Protein AF-A0A9J5ZDR5-F1 (afdb_monome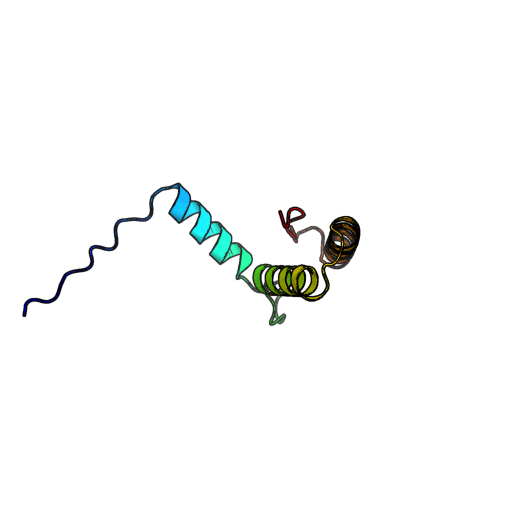r_lite)

Radius of gyration: 17.21 Å; chains: 1; bounding box: 38×56×28 Å

Organism: Solanum commersonii (NCBI:txid4109)

Sequence (80 aa):
MEPEQYFDEVPNEKARCFYDQLEESSCPLCEGNPHSTLSVAVRLMNIKSNWNVPNAAMDSMANLLGELVNPEFNISKNFY

Secondary structure (DSSP, 8-state):
--------PPPPHHHHHHHHHHHHHHSBSSTT-S-BHHHHHHHHHHHHHHHT--HHHHHHHHHHHHHHS-TT----S---

Foldseek 3Di:
DDDPPPPPDDDDPVRVVVVVVVVQQQDALDVPHPDGLVNVLVVLVCVCVVVVDDPVVSLVVQVVVCVVRPVVDDNPSDND

Structure (mmCIF, N/CA/C/O backbone):
data_AF-A0A9J5ZDR5-F1
#
_entry.id   AF-A0A9J5ZDR5-F1
#
loop_
_atom_site.group_PDB
_atom_site.id
_atom_site.type_symbol
_atom_site.label_atom_id
_atom_site.label_alt_id
_atom_site.label_comp_id
_atom_site.label_asym_id
_atom_site.label_entity_id
_atom_site.label_seq_id
_atom_site.pdbx_PDB_ins_code
_atom_site.Cartn_x
_atom_site.Cartn_y
_atom_site.Cartn_z
_atom_site.occupancy
_atom_site.B_iso_or_equiv
_atom_site.auth_seq_id
_atom_site.auth_comp_id
_atom_site.auth_asym_id
_atom_site.auth_atom_id
_atom_site.pdbx_PDB_model_num
ATOM 1 N N . MET A 1 1 ? -18.323 44.944 -0.233 1.00 47.66 1 MET A N 1
ATOM 2 C CA . MET A 1 1 ? -17.621 43.709 -0.627 1.00 47.66 1 MET A CA 1
ATOM 3 C C . MET A 1 1 ? -18.550 42.594 -0.205 1.00 47.66 1 MET A C 1
ATOM 5 O O . MET A 1 1 ? -18.664 42.353 0.987 1.00 47.66 1 MET A O 1
ATOM 9 N N . GLU A 1 2 ? -19.341 42.083 -1.146 1.00 46.38 2 GLU A N 1
ATOM 10 C CA . GLU A 1 2 ? -20.271 40.978 -0.883 1.00 46.38 2 GLU A CA 1
ATOM 11 C C . GLU A 1 2 ? -19.463 39.680 -0.725 1.00 46.38 2 GLU A C 1
ATOM 13 O O . GLU A 1 2 ? -18.465 39.522 -1.434 1.00 46.38 2 GLU A O 1
ATOM 18 N N . PRO A 1 3 ? -19.828 38.776 0.198 1.00 51.44 3 PRO A N 1
ATOM 19 C CA . PRO A 1 3 ? -19.140 37.502 0.344 1.00 51.44 3 PRO A CA 1
ATOM 20 C C . PRO A 1 3 ? -19.455 36.620 -0.869 1.00 51.44 3 PRO A C 1
ATOM 22 O O . PRO A 1 3 ? -20.618 36.331 -1.148 1.00 51.44 3 PRO A O 1
ATOM 25 N N . GLU A 1 4 ? -18.422 36.191 -1.593 1.00 55.72 4 GLU A N 1
ATOM 26 C CA . GLU A 1 4 ? -18.561 35.170 -2.630 1.00 55.72 4 GLU A CA 1
ATOM 27 C C . GLU A 1 4 ? -19.083 33.885 -1.975 1.00 55.72 4 GLU A C 1
ATOM 29 O O . GLU A 1 4 ? -18.372 33.212 -1.226 1.00 55.72 4 GLU A O 1
ATOM 34 N N . GLN A 1 5 ? -20.359 33.567 -2.206 1.00 56.25 5 GLN A N 1
ATOM 35 C CA . GLN A 1 5 ? -20.907 32.256 -1.884 1.00 56.25 5 GLN A CA 1
ATOM 36 C C . GLN A 1 5 ? -20.204 31.233 -2.777 1.00 56.25 5 GLN A C 1
ATOM 38 O O . GLN A 1 5 ? -20.559 31.071 -3.943 1.00 56.25 5 GLN A O 1
ATOM 43 N N . TYR A 1 6 ? -19.200 30.552 -2.222 1.00 53.38 6 TYR A N 1
ATOM 44 C CA . TYR A 1 6 ? -18.690 29.300 -2.767 1.00 53.38 6 TYR A CA 1
ATOM 45 C C . TYR A 1 6 ? -19.854 28.308 -2.776 1.00 53.38 6 TYR A C 1
ATOM 47 O O . TYR A 1 6 ? -20.200 27.717 -1.754 1.00 53.38 6 TYR A O 1
ATOM 55 N N . PHE A 1 7 ? -20.513 28.176 -3.924 1.00 51.31 7 PHE A N 1
ATOM 56 C CA . PHE A 1 7 ? -21.309 26.994 -4.201 1.00 51.31 7 PHE A CA 1
ATOM 57 C C . PHE A 1 7 ? -20.315 25.840 -4.275 1.00 51.31 7 PHE A C 1
ATOM 59 O O . PHE A 1 7 ? -19.600 25.711 -5.266 1.00 51.31 7 PHE A O 1
ATOM 66 N N . ASP A 1 8 ? -20.235 25.038 -3.213 1.00 60.53 8 ASP A N 1
ATOM 67 C CA . ASP A 1 8 ? -19.654 23.703 -3.305 1.00 60.53 8 ASP A CA 1
ATOM 68 C C . ASP A 1 8 ? -20.464 22.954 -4.369 1.00 60.53 8 ASP A C 1
ATOM 70 O O . ASP A 1 8 ? -21.594 22.512 -4.135 1.00 60.53 8 ASP A O 1
ATOM 74 N N . GLU A 1 9 ? -19.933 22.900 -5.591 1.00 65.38 9 GLU A N 1
ATOM 75 C CA . GLU A 1 9 ? -20.488 22.065 -6.645 1.00 65.38 9 GLU A CA 1
ATOM 76 C C . GLU A 1 9 ? -20.504 20.629 -6.128 1.00 65.38 9 GLU A C 1
ATOM 78 O O . GLU A 1 9 ? -19.488 20.103 -5.669 1.00 65.38 9 GLU A O 1
ATOM 83 N N . VAL A 1 10 ? -21.679 19.994 -6.179 1.00 65.31 10 VAL A N 1
ATOM 84 C CA . VAL A 1 10 ? -21.839 18.6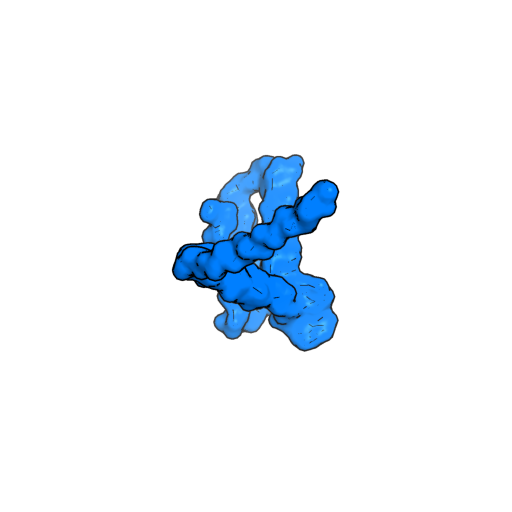09 -5.732 1.00 65.31 10 VAL A CA 1
ATOM 85 C C . VAL A 1 10 ? -20.792 17.763 -6.460 1.00 65.31 10 VAL A C 1
ATOM 87 O O . VAL A 1 10 ? -20.770 17.788 -7.696 1.00 65.31 10 VAL A O 1
ATOM 90 N N . PRO A 1 11 ? -19.925 17.024 -5.738 1.00 63.09 11 PRO A N 1
ATOM 91 C CA . PRO A 1 11 ? -18.845 16.286 -6.365 1.00 63.09 11 PRO A CA 1
ATOM 92 C C . PRO A 1 11 ? -19.416 15.381 -7.450 1.00 63.09 11 PRO A C 1
ATOM 94 O O . PRO A 1 11 ? -20.359 14.618 -7.211 1.00 63.09 11 PRO A O 1
ATOM 97 N N . ASN A 1 12 ? -18.853 15.494 -8.657 1.00 78.56 12 ASN A N 1
ATOM 98 C CA . ASN A 1 12 ? -19.189 14.599 -9.757 1.00 78.56 12 ASN A CA 1
ATOM 99 C C . ASN A 1 12 ? -19.002 13.136 -9.311 1.00 78.56 12 ASN A C 1
ATOM 101 O O . ASN A 1 12 ? -18.263 12.857 -8.368 1.00 78.56 12 ASN A O 1
ATOM 105 N N . GLU A 1 13 ? -19.647 12.184 -9.983 1.00 78.31 13 GLU A N 1
ATOM 106 C CA . GLU A 1 13 ? -19.639 10.778 -9.544 1.00 78.31 13 GLU A CA 1
ATOM 107 C C . GLU A 1 13 ? -18.226 10.202 -9.345 1.00 78.31 13 GLU A C 1
ATOM 109 O O . GLU A 1 13 ? -18.006 9.418 -8.424 1.00 78.3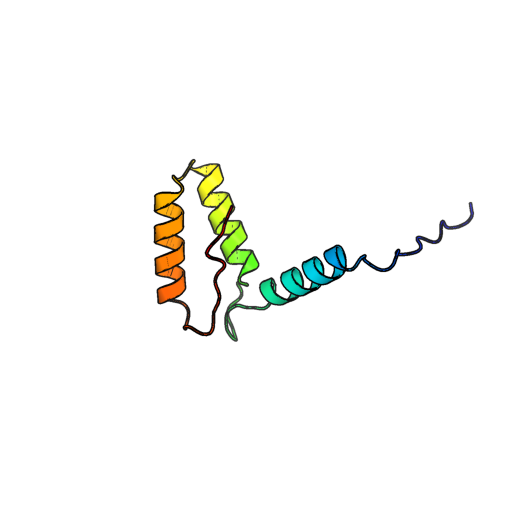1 13 GLU A O 1
ATOM 114 N N . LYS A 1 14 ? -17.244 10.637 -10.147 1.00 72.19 14 LYS A N 1
ATOM 115 C CA . LYS A 1 14 ? -15.841 10.224 -9.985 1.00 72.19 14 LYS A CA 1
ATOM 116 C C . LYS A 1 14 ? -15.206 10.823 -8.735 1.00 72.19 14 LYS A C 1
ATOM 118 O O . LYS A 1 14 ? -14.480 10.125 -8.039 1.00 72.19 14 LYS A O 1
ATOM 123 N N . ALA A 1 15 ? -15.473 12.095 -8.454 1.00 75.56 15 ALA A N 1
ATOM 124 C CA . ALA A 1 15 ? -15.003 12.766 -7.253 1.00 75.56 15 ALA A CA 1
ATOM 125 C C . ALA A 1 15 ? -15.618 12.124 -6.007 1.00 75.56 15 ALA A C 1
ATOM 127 O O . ALA A 1 15 ? -14.888 11.815 -5.075 1.00 75.56 15 ALA A O 1
ATOM 128 N N . ARG A 1 16 ? -16.924 11.828 -6.019 1.00 76.88 16 ARG A N 1
ATOM 129 C CA . ARG A 1 16 ? -17.583 11.115 -4.917 1.00 76.88 16 ARG A CA 1
ATOM 130 C C . ARG A 1 16 ? -16.949 9.743 -4.683 1.00 76.88 16 ARG A C 1
ATOM 132 O O . ARG A 1 16 ? -16.503 9.480 -3.580 1.00 76.88 16 ARG A O 1
ATOM 139 N N . CYS A 1 17 ? -16.788 8.944 -5.738 1.00 76.38 17 CYS A N 1
ATOM 140 C CA . CYS A 1 17 ? -16.132 7.639 -5.645 1.00 76.38 17 CYS A CA 1
ATOM 141 C C . CYS A 1 17 ? -14.693 7.735 -5.105 1.00 76.38 17 CYS A C 1
ATOM 143 O O . CYS A 1 17 ? -14.276 6.901 -4.307 1.00 76.38 17 CYS A O 1
ATOM 145 N N . PHE A 1 18 ? -13.941 8.766 -5.498 1.00 75.12 18 PHE A N 1
ATOM 146 C CA . PHE A 1 18 ? -12.610 9.025 -4.954 1.00 75.12 18 PHE A CA 1
ATOM 147 C C . PHE A 1 18 ? -12.650 9.381 -3.462 1.00 75.12 18 PHE A C 1
ATOM 149 O O . PHE A 1 18 ? -11.840 8.862 -2.699 1.00 75.12 18 PHE A O 1
ATOM 156 N N . TYR A 1 19 ? -13.578 10.242 -3.035 1.00 76.38 19 TYR A N 1
ATOM 157 C CA . TYR A 1 19 ? -13.730 10.607 -1.625 1.00 76.38 19 TYR A CA 1
ATOM 158 C C . TYR A 1 19 ? -14.168 9.417 -0.768 1.00 76.38 19 TYR A C 1
ATOM 160 O O . TYR A 1 19 ? -13.611 9.238 0.310 1.00 76.38 19 TYR A O 1
ATOM 168 N N . ASP A 1 20 ? -15.060 8.564 -1.274 1.00 80.12 20 ASP A N 1
ATOM 169 C CA . ASP A 1 20 ? -15.483 7.338 -0.591 1.00 80.12 20 ASP A CA 1
ATOM 170 C C . ASP A 1 20 ? -14.287 6.382 -0.390 1.00 80.12 20 ASP A C 1
ATOM 172 O O . ASP A 1 20 ? -14.045 5.892 0.711 1.00 80.12 20 ASP A O 1
ATOM 176 N N . GLN A 1 21 ? -13.464 6.181 -1.429 1.00 75.06 21 GLN A N 1
ATOM 177 C CA . GLN A 1 21 ? -12.231 5.379 -1.341 1.00 75.06 21 GLN A CA 1
ATOM 178 C C . GLN A 1 21 ? -11.190 6.004 -0.402 1.00 75.06 21 GLN A C 1
ATOM 180 O O . GLN A 1 21 ? -10.436 5.303 0.283 1.00 75.06 21 GLN A O 1
ATOM 185 N N . LEU A 1 22 ? -11.108 7.334 -0.377 1.00 77.50 22 LEU A N 1
ATOM 186 C CA . LEU A 1 22 ? -10.198 8.056 0.501 1.00 77.50 22 LEU A CA 1
ATOM 187 C C . LEU A 1 22 ? -10.617 7.909 1.964 1.00 77.50 22 LEU A C 1
ATOM 189 O O . LEU A 1 22 ? -9.760 7.706 2.820 1.00 77.50 22 LEU A O 1
ATOM 193 N N . GLU A 1 23 ? -11.913 7.993 2.248 1.00 77.25 23 GLU A N 1
ATOM 1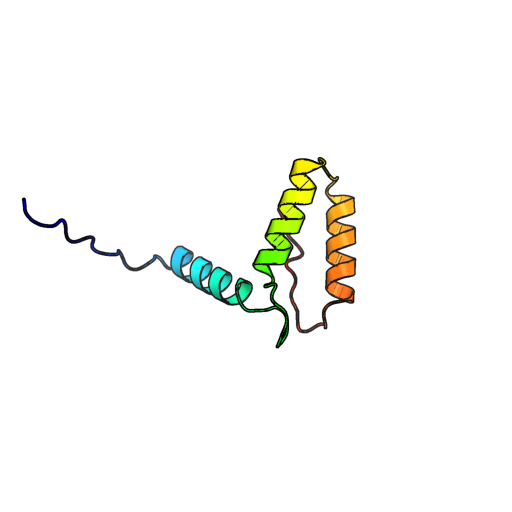94 C CA . GLU A 1 23 ? -12.465 7.798 3.584 1.00 77.25 23 GLU A CA 1
ATOM 195 C C . GLU A 1 23 ? -12.236 6.357 4.058 1.00 77.25 23 GLU A C 1
ATOM 197 O O . GLU A 1 23 ? -11.646 6.153 5.120 1.00 77.25 23 GLU A O 1
ATOM 202 N N . GLU A 1 24 ? -12.555 5.367 3.219 1.00 74.19 24 GLU A N 1
ATOM 203 C CA . GLU A 1 24 ? -12.339 3.942 3.501 1.00 74.19 24 GLU A CA 1
ATOM 204 C C . GLU A 1 24 ? -10.857 3.618 3.767 1.00 74.19 24 GLU A C 1
ATOM 206 O O . GLU A 1 24 ? -10.515 2.907 4.712 1.00 74.19 24 GLU A O 1
ATOM 211 N N . SER A 1 25 ? -9.942 4.199 2.985 1.00 68.12 25 SER A N 1
ATOM 212 C CA . SER A 1 25 ? -8.495 4.013 3.173 1.00 68.12 25 SER A CA 1
ATOM 213 C C . SER A 1 25 ? -7.897 4.842 4.316 1.00 68.12 25 SER A C 1
ATOM 215 O O . SER A 1 25 ? -6.779 4.548 4.760 1.00 68.12 25 SER A O 1
ATOM 217 N N . SER A 1 26 ? -8.616 5.859 4.802 1.00 68.56 26 SER A N 1
ATOM 218 C CA . SER A 1 26 ? -8.233 6.687 5.952 1.00 68.56 26 SER A CA 1
ATOM 219 C C . SER A 1 26 ? -8.643 6.070 7.287 1.00 68.56 26 SER A C 1
ATOM 221 O O . SER A 1 26 ? -8.102 6.472 8.321 1.00 68.56 26 SER A O 1
ATOM 223 N N . CYS A 1 27 ? -9.533 5.076 7.283 1.00 69.31 27 CYS A N 1
ATOM 224 C CA . CYS A 1 27 ? -9.869 4.318 8.478 1.00 69.31 27 CYS A CA 1
ATOM 225 C C . CYS A 1 27 ? -8.629 3.599 9.054 1.00 69.31 27 CYS A C 1
ATOM 227 O O . CYS A 1 27 ? -7.762 3.138 8.300 1.00 69.31 27 CYS A O 1
ATOM 229 N N . PRO A 1 28 ? -8.507 3.519 10.395 1.00 63.56 28 PRO A N 1
ATOM 230 C CA . PRO A 1 28 ? -7.430 2.786 11.052 1.00 63.56 28 PRO A CA 1
ATOM 231 C C . PRO A 1 28 ? -7.371 1.349 10.556 1.00 63.56 28 PRO A C 1
ATOM 233 O O . PRO A 1 28 ? -8.411 0.722 10.374 1.00 63.56 28 PRO A O 1
ATOM 236 N N . LEU A 1 29 ? -6.157 0.823 10.390 1.00 61.28 29 LEU A N 1
ATOM 237 C CA . LEU A 1 29 ? -5.974 -0.543 9.919 1.00 61.28 29 LEU A CA 1
ATOM 238 C C . LEU A 1 29 ? -6.690 -1.531 10.857 1.00 61.28 29 LEU A C 1
ATOM 240 O O . LEU A 1 29 ? -7.550 -2.283 10.434 1.00 61.28 29 LEU A O 1
ATOM 244 N N . CYS A 1 30 ? -6.398 -1.489 12.152 1.00 57.72 30 CYS A N 1
ATOM 245 C CA . CYS A 1 30 ? -7.032 -2.342 13.156 1.00 57.72 30 CYS A CA 1
ATOM 246 C C . CYS A 1 30 ? -7.450 -1.488 14.357 1.00 57.72 30 CYS A C 1
ATOM 248 O O . CYS A 1 30 ? -6.907 -0.395 14.552 1.00 57.72 30 CYS A O 1
ATOM 250 N N . GLU A 1 31 ? -8.376 -1.979 15.181 1.00 59.25 31 GLU A N 1
ATOM 251 C CA . GLU A 1 31 ? -8.765 -1.303 16.420 1.00 59.25 31 GLU A CA 1
ATOM 252 C C . GLU A 1 31 ? -7.523 -1.094 17.311 1.00 59.25 31 GLU A C 1
ATOM 254 O O . GLU A 1 31 ? -6.802 -2.035 17.643 1.00 59.25 31 GLU A O 1
ATOM 259 N N . GLY A 1 32 ? -7.210 0.168 17.626 1.00 60.34 32 GLY A N 1
ATOM 260 C CA . GLY A 1 32 ? -6.006 0.548 18.377 1.00 60.34 32 GLY A CA 1
ATOM 261 C C . GLY A 1 32 ? -4.730 0.775 17.549 1.00 60.34 32 GLY A C 1
ATOM 262 O O . GLY A 1 32 ? -3.700 1.122 18.128 1.00 60.34 32 GLY A O 1
ATOM 263 N N . ASN A 1 33 ? -4.761 0.635 16.217 1.00 63.91 33 ASN A N 1
ATOM 264 C CA . ASN A 1 33 ? -3.624 0.974 15.353 1.00 63.91 33 ASN A CA 1
ATOM 265 C C . ASN A 1 33 ? -3.699 2.450 14.900 1.00 63.91 33 ASN A C 1
ATOM 267 O O . ASN A 1 33 ? -4.688 2.840 14.286 1.00 63.91 33 ASN A O 1
ATOM 271 N N . PRO A 1 34 ? -2.667 3.283 15.139 1.00 67.31 34 PRO A N 1
ATOM 272 C CA . PRO A 1 34 ? -2.674 4.691 14.728 1.00 67.31 34 PRO A CA 1
ATOM 273 C C . PRO A 1 34 ? -2.487 4.905 13.217 1.00 67.31 34 PRO A C 1
ATOM 275 O O . PRO A 1 34 ? -2.551 6.040 12.744 1.00 67.31 34 PRO A O 1
ATOM 278 N N . HIS A 1 35 ? -2.192 3.851 12.454 1.00 69.25 35 HIS A N 1
ATOM 279 C CA . HIS A 1 35 ? -1.922 3.935 11.026 1.00 69.25 35 HIS A CA 1
ATOM 280 C C . HIS A 1 35 ? -3.088 3.374 10.215 1.00 69.25 35 HIS A C 1
ATOM 282 O O . HIS A 1 35 ? -3.532 2.250 10.436 1.00 69.25 35 HIS A O 1
ATOM 288 N N . SER A 1 36 ? -3.564 4.174 9.264 1.00 73.25 36 SER A N 1
ATOM 289 C CA . SER A 1 36 ? -4.512 3.769 8.228 1.00 73.25 36 SER A CA 1
ATOM 290 C C . SER A 1 36 ? -3.797 3.151 7.024 1.00 73.25 36 SER A C 1
ATOM 292 O O . SER A 1 36 ? -2.582 3.328 6.855 1.00 73.25 36 SER A O 1
ATOM 294 N N . THR A 1 37 ? -4.544 2.461 6.158 1.00 73.19 37 THR A N 1
ATOM 295 C CA . THR A 1 37 ? -4.031 1.917 4.886 1.00 73.19 37 THR A CA 1
ATOM 296 C C . THR A 1 37 ? -3.359 3.006 4.060 1.00 73.19 37 THR A C 1
ATOM 298 O O . THR A 1 37 ? -2.249 2.821 3.557 1.00 73.19 37 THR A O 1
ATOM 301 N N . LEU A 1 38 ? -3.978 4.186 4.010 1.00 76.31 38 LEU A N 1
ATOM 302 C CA . LEU A 1 38 ? -3.430 5.358 3.345 1.00 76.31 38 LEU A CA 1
ATOM 303 C C . LEU A 1 38 ? -2.108 5.819 3.975 1.00 76.31 38 LEU A C 1
ATOM 305 O O . LEU A 1 38 ? -1.151 6.106 3.259 1.00 76.31 38 LEU A O 1
ATOM 309 N N . SER A 1 39 ? -2.010 5.847 5.309 1.00 79.44 39 SER A N 1
ATOM 310 C CA . SER A 1 39 ? -0.777 6.241 6.007 1.00 79.44 39 SER A CA 1
ATOM 311 C C . SER A 1 39 ? 0.399 5.323 5.657 1.00 79.44 39 SER A C 1
ATOM 313 O O . SER A 1 39 ? 1.516 5.796 5.424 1.00 79.44 39 SER A O 1
ATOM 315 N N . VAL A 1 40 ? 0.151 4.013 5.575 1.00 79.75 40 VAL A N 1
ATOM 316 C CA . VAL A 1 40 ? 1.165 3.022 5.188 1.00 79.75 40 VAL A CA 1
ATOM 317 C C . VAL A 1 40 ? 1.533 3.161 3.711 1.00 79.75 40 VAL A C 1
ATOM 319 O O . VAL A 1 40 ? 2.722 3.217 3.392 1.00 79.75 40 VAL A O 1
ATOM 322 N N . ALA A 1 41 ? 0.548 3.306 2.821 1.00 79.06 41 ALA A N 1
ATOM 323 C CA . ALA A 1 41 ? 0.777 3.508 1.391 1.00 79.06 41 ALA A CA 1
ATOM 324 C C . ALA A 1 41 ? 1.625 4.761 1.110 1.00 79.06 41 ALA A C 1
ATOM 326 O O . ALA A 1 41 ? 2.601 4.701 0.362 1.00 79.06 41 ALA A O 1
ATOM 327 N N . VAL A 1 42 ? 1.321 5.885 1.768 1.00 83.25 42 VAL A N 1
ATOM 328 C CA . VAL A 1 42 ? 2.084 7.136 1.636 1.00 83.25 42 VAL A CA 1
ATOM 329 C C . VAL A 1 42 ? 3.531 6.961 2.099 1.00 83.25 42 VAL A C 1
ATOM 331 O O . VAL A 1 42 ? 4.456 7.416 1.425 1.00 83.25 42 VAL A O 1
ATOM 334 N N . ARG A 1 43 ? 3.762 6.263 3.217 1.00 83.38 43 ARG A N 1
ATOM 335 C CA . ARG A 1 43 ? 5.121 5.980 3.708 1.00 83.38 43 ARG A CA 1
ATOM 336 C C . ARG A 1 43 ? 5.902 5.090 2.741 1.00 83.38 43 ARG A C 1
ATOM 338 O O . ARG A 1 43 ? 7.068 5.376 2.481 1.00 83.38 43 ARG A O 1
ATOM 345 N N . LEU A 1 44 ? 5.266 4.063 2.178 1.00 81.56 44 LEU A N 1
ATOM 346 C CA . LEU A 1 44 ? 5.865 3.183 1.170 1.00 81.56 44 LEU A CA 1
ATOM 347 C C . LEU A 1 44 ? 6.244 3.946 -0.104 1.00 81.56 44 LEU A C 1
ATOM 349 O O . LEU A 1 44 ? 7.365 3.803 -0.590 1.00 81.56 44 LEU A O 1
ATOM 353 N N . MET A 1 45 ? 5.358 4.807 -0.610 1.00 80.69 45 MET A N 1
ATOM 354 C CA . MET A 1 45 ? 5.658 5.665 -1.761 1.00 80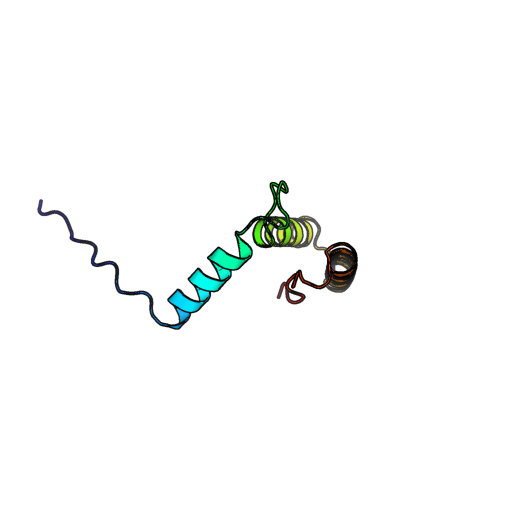.69 45 MET A CA 1
ATOM 355 C C . MET A 1 45 ? 6.819 6.621 -1.472 1.00 80.69 45 MET A C 1
ATOM 357 O O . MET A 1 45 ? 7.688 6.807 -2.321 1.00 80.69 45 MET A O 1
ATOM 361 N N . ASN A 1 46 ? 6.883 7.183 -0.263 1.00 84.38 46 ASN A N 1
ATOM 362 C CA . ASN A 1 46 ? 7.985 8.059 0.124 1.00 84.38 46 ASN A CA 1
ATOM 363 C C . ASN A 1 46 ? 9.324 7.301 0.179 1.00 84.38 46 ASN A C 1
ATOM 365 O O . ASN A 1 46 ? 10.330 7.792 -0.324 1.00 84.38 46 ASN A O 1
ATOM 369 N N . ILE A 1 47 ? 9.337 6.074 0.714 1.00 81.62 47 ILE A N 1
ATOM 370 C CA . ILE A 1 47 ? 10.521 5.199 0.706 1.00 81.62 47 ILE A CA 1
ATOM 371 C C . ILE A 1 47 ? 10.956 4.902 -0.733 1.00 81.62 47 ILE A C 1
ATOM 373 O O . ILE A 1 47 ? 12.137 5.051 -1.054 1.00 81.62 47 ILE A O 1
ATOM 377 N N . LYS A 1 48 ? 10.007 4.540 -1.606 1.00 81.62 48 LYS A N 1
ATOM 378 C CA . LYS A 1 48 ? 10.269 4.267 -3.022 1.00 81.62 48 LYS A CA 1
ATOM 379 C C . LYS A 1 48 ? 10.944 5.452 -3.704 1.00 81.62 48 LYS A C 1
ATOM 381 O O . LYS A 1 48 ? 12.000 5.276 -4.302 1.00 81.62 48 LYS A O 1
ATOM 386 N N . SER A 1 49 ? 10.368 6.644 -3.575 1.00 82.50 49 SER A N 1
ATOM 387 C CA . SER A 1 49 ? 10.877 7.858 -4.217 1.00 82.50 49 SER A CA 1
ATOM 388 C C . SER A 1 49 ? 12.209 8.321 -3.630 1.00 82.50 49 SER A C 1
ATOM 390 O O . SER A 1 49 ? 13.114 8.679 -4.378 1.00 82.50 49 SER A O 1
ATOM 392 N N . ASN A 1 50 ? 12.364 8.282 -2.304 1.00 88.00 50 ASN A N 1
ATOM 393 C CA . ASN A 1 50 ? 13.563 8.785 -1.632 1.00 88.00 50 ASN A CA 1
ATOM 394 C C . ASN A 1 50 ? 14.802 7.916 -1.894 1.00 88.00 50 ASN A C 1
ATOM 396 O O . ASN A 1 50 ? 15.918 8.426 -1.922 1.00 88.00 50 ASN A O 1
ATOM 400 N N . TRP A 1 51 ? 14.612 6.610 -2.087 1.00 86.12 51 TRP A N 1
ATOM 401 C CA . TRP A 1 51 ? 15.708 5.657 -2.292 1.00 86.12 51 TRP A CA 1
ATOM 402 C C . TRP A 1 51 ? 15.752 5.069 -3.703 1.00 86.12 51 TRP A C 1
ATOM 404 O O . TRP A 1 51 ? 16.559 4.179 -3.963 1.00 86.12 51 TRP A O 1
ATOM 414 N N . ASN A 1 52 ? 14.894 5.555 -4.607 1.00 85.94 52 ASN A N 1
ATOM 415 C CA . ASN A 1 52 ? 14.689 5.001 -5.945 1.00 85.94 52 ASN A CA 1
ATOM 416 C C . ASN A 1 52 ? 14.540 3.467 -5.916 1.00 85.94 52 ASN A C 1
ATOM 418 O O . ASN A 1 52 ? 15.192 2.736 -6.666 1.00 85.94 52 ASN A O 1
ATOM 422 N N . VAL A 1 53 ? 13.726 2.977 -4.975 1.00 83.50 53 VAL A N 1
ATOM 423 C CA . VAL A 1 53 ? 13.548 1.539 -4.755 1.00 83.50 53 VAL A CA 1
ATOM 424 C C . VAL A 1 53 ? 12.917 0.930 -6.006 1.00 83.50 53 VAL A C 1
ATOM 426 O O . VAL A 1 53 ? 11.891 1.432 -6.480 1.00 83.50 53 VAL A O 1
ATOM 429 N N . PRO A 1 54 ? 13.481 -0.161 -6.548 1.00 85.69 54 PRO A N 1
ATOM 430 C CA . PRO A 1 54 ? 12.902 -0.817 -7.703 1.00 85.69 54 PRO A CA 1
ATOM 431 C C . PRO A 1 54 ? 11.507 -1.355 -7.385 1.00 85.69 54 PRO A C 1
ATOM 433 O O . PRO A 1 54 ? 11.253 -1.916 -6.321 1.00 85.69 54 PRO A O 1
ATOM 436 N N . ASN A 1 55 ? 10.624 -1.236 -8.370 1.00 81.06 55 ASN A N 1
ATOM 437 C CA . ASN A 1 55 ? 9.252 -1.744 -8.363 1.00 81.06 55 ASN A CA 1
ATOM 438 C C . ASN A 1 55 ? 9.130 -3.166 -7.795 1.00 81.06 55 ASN A C 1
ATOM 440 O O . ASN A 1 55 ? 8.364 -3.388 -6.866 1.00 81.06 55 ASN A O 1
ATOM 444 N N . ALA A 1 56 ? 9.989 -4.086 -8.242 1.00 84.62 56 ALA A N 1
ATOM 445 C CA . ALA A 1 56 ? 9.987 -5.474 -7.778 1.00 84.62 56 ALA A CA 1
ATOM 446 C C . ALA A 1 56 ? 10.220 -5.627 -6.257 1.00 84.62 56 ALA A C 1
ATOM 448 O O . ALA A 1 56 ? 9.686 -6.544 -5.629 1.00 84.62 56 ALA A O 1
ATOM 449 N N . ALA A 1 57 ? 11.003 -4.731 -5.646 1.00 81.50 57 ALA A N 1
ATOM 450 C CA . ALA A 1 57 ? 11.218 -4.737 -4.201 1.00 81.50 57 ALA A CA 1
ATOM 451 C C . ALA A 1 57 ? 9.992 -4.196 -3.450 1.00 81.50 57 ALA A C 1
ATOM 453 O O . ALA A 1 57 ? 9.629 -4.744 -2.412 1.00 81.50 57 ALA A O 1
ATOM 454 N N . MET A 1 58 ? 9.312 -3.186 -4.000 1.00 84.75 58 MET A N 1
ATOM 455 C CA . MET A 1 58 ? 8.050 -2.687 -3.444 1.00 84.75 58 MET A CA 1
ATOM 456 C C . MET A 1 58 ? 6.928 -3.721 -3.554 1.00 84.75 58 MET A C 1
ATOM 458 O O . MET A 1 58 ? 6.184 -3.899 -2.595 1.00 84.75 58 MET A O 1
ATOM 462 N N . ASP A 1 59 ? 6.854 -4.459 -4.663 1.00 83.00 59 ASP A N 1
ATOM 463 C CA . ASP A 1 59 ? 5.879 -5.540 -4.849 1.00 83.00 59 ASP A CA 1
ATOM 464 C C . ASP A 1 59 ? 6.111 -6.671 -3.828 1.00 83.00 59 ASP A C 1
ATOM 466 O O . ASP A 1 59 ? 5.169 -7.206 -3.244 1.00 83.00 59 ASP A O 1
ATOM 470 N N . SER A 1 60 ? 7.378 -6.989 -3.534 1.00 84.06 60 SER A N 1
ATOM 471 C CA . SER A 1 60 ? 7.741 -7.956 -2.487 1.00 84.06 60 SER A CA 1
ATOM 472 C C . SER A 1 60 ? 7.336 -7.474 -1.087 1.00 84.06 60 SER A C 1
ATOM 474 O O . SER A 1 60 ? 6.804 -8.253 -0.298 1.00 84.06 60 SER A O 1
ATOM 476 N N . MET A 1 61 ? 7.534 -6.185 -0.782 1.00 80.81 61 MET A N 1
ATOM 477 C CA . MET A 1 61 ? 7.085 -5.581 0.481 1.00 80.81 61 MET A CA 1
ATOM 478 C C . MET A 1 61 ? 5.557 -5.563 0.597 1.00 80.81 61 MET A C 1
ATOM 480 O O . MET A 1 61 ? 5.027 -5.842 1.669 1.00 80.81 61 MET A O 1
ATOM 484 N N . ALA A 1 62 ? 4.846 -5.273 -0.494 1.00 79.50 62 ALA A N 1
ATOM 485 C CA . ALA A 1 62 ? 3.388 -5.280 -0.541 1.00 79.50 62 ALA A CA 1
ATOM 486 C C . ALA A 1 62 ? 2.814 -6.679 -0.285 1.00 79.50 62 ALA A C 1
ATOM 488 O O . ALA A 1 62 ? 1.861 -6.816 0.478 1.00 79.50 62 ALA A O 1
ATOM 489 N N . ASN A 1 63 ? 3.425 -7.716 -0.866 1.00 81.19 63 ASN A N 1
ATOM 490 C CA . ASN A 1 63 ? 3.040 -9.103 -0.614 1.00 81.19 63 ASN A CA 1
ATOM 491 C C . ASN A 1 63 ? 3.256 -9.487 0.854 1.00 81.19 63 ASN A C 1
ATOM 493 O O . ASN A 1 63 ? 2.339 -10.005 1.480 1.00 81.19 63 ASN A O 1
ATOM 497 N N . LEU A 1 64 ? 4.416 -9.153 1.430 1.00 80.44 64 LEU A N 1
ATOM 498 C CA . LEU A 1 64 ? 4.714 -9.438 2.837 1.00 80.44 64 LEU A CA 1
ATOM 499 C C . LEU A 1 64 ? 3.767 -8.698 3.795 1.00 80.44 64 LEU A C 1
ATOM 501 O O . LEU A 1 64 ? 3.342 -9.255 4.803 1.00 80.44 64 LEU A O 1
ATOM 505 N N . LEU A 1 65 ? 3.394 -7.456 3.473 1.00 77.12 65 LEU A N 1
ATOM 506 C CA . LEU A 1 65 ? 2.378 -6.717 4.224 1.00 77.12 65 LEU A CA 1
ATOM 507 C C . LEU A 1 65 ? 0.991 -7.353 4.077 1.00 77.12 65 LEU A C 1
ATOM 509 O O . LEU A 1 65 ? 0.280 -7.463 5.067 1.00 77.12 65 LEU A O 1
ATOM 513 N N . GLY A 1 66 ? 0.622 -7.811 2.880 1.00 73.06 66 GLY A N 1
ATOM 514 C CA . GLY A 1 66 ? -0.631 -8.536 2.652 1.00 73.06 66 GLY A CA 1
ATOM 515 C C . GLY A 1 66 ? -0.695 -9.905 3.340 1.00 73.06 66 GLY A C 1
ATOM 516 O O . GLY A 1 66 ? -1.784 -10.394 3.605 1.00 73.06 66 GLY A O 1
ATOM 517 N N . GLU A 1 67 ? 0.448 -10.523 3.648 1.00 72.56 67 GLU A N 1
ATOM 518 C CA . GLU A 1 67 ? 0.528 -11.751 4.452 1.00 72.56 67 GLU A CA 1
ATOM 519 C C . GLU A 1 67 ? 0.437 -11.472 5.960 1.00 72.56 67 GLU A C 1
ATOM 521 O O . GLU A 1 67 ? -0.146 -12.261 6.704 1.00 72.56 67 GLU A O 1
ATOM 526 N N . LEU A 1 68 ? 1.017 -10.358 6.425 1.00 64.88 68 LEU A N 1
ATOM 527 C CA . LEU A 1 68 ? 1.006 -9.966 7.840 1.00 64.88 68 LEU A CA 1
ATOM 528 C C . LEU A 1 68 ? -0.344 -9.415 8.296 1.00 64.88 68 LEU A C 1
ATOM 530 O O . LEU A 1 68 ? -0.696 -9.489 9.474 1.00 64.88 68 LEU A O 1
ATOM 534 N N . VAL A 1 69 ? -1.052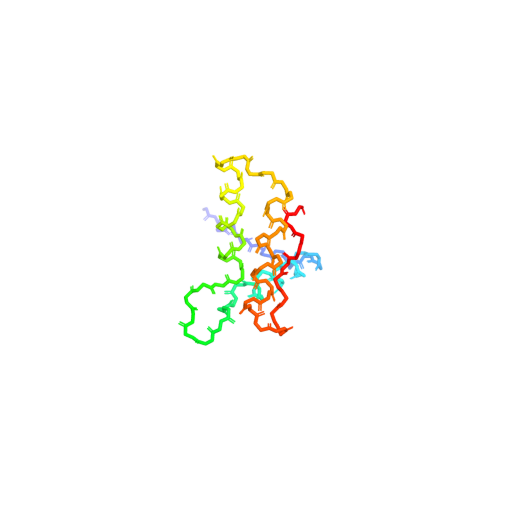 -8.782 7.372 1.00 63.66 69 VAL A N 1
ATOM 535 C CA . VAL A 1 69 ? -2.309 -8.115 7.633 1.00 63.66 69 VAL A CA 1
ATOM 536 C C . VAL A 1 69 ? -3.421 -9.067 7.174 1.00 63.66 69 VAL A C 1
ATOM 538 O O . VAL A 1 69 ? -3.461 -9.456 6.016 1.00 63.66 69 VAL A O 1
ATOM 541 N N . ASN A 1 70 ? -4.256 -9.506 8.125 1.00 54.31 70 ASN A N 1
ATOM 542 C CA . ASN A 1 70 ? -5.346 -10.493 7.989 1.00 54.31 70 ASN A CA 1
ATOM 543 C C . ASN A 1 70 ? -6.062 -10.419 6.615 1.00 54.31 70 ASN A C 1
ATOM 545 O O . ASN A 1 70 ? -6.265 -9.310 6.139 1.00 54.31 70 ASN A O 1
ATOM 549 N N . PRO A 1 71 ? -6.547 -11.519 5.999 1.00 53.44 71 PRO A N 1
ATOM 550 C CA . PRO A 1 71 ? -7.077 -11.515 4.627 1.00 53.44 71 PRO A CA 1
ATOM 551 C C . PRO A 1 71 ? -8.329 -10.645 4.391 1.00 53.44 71 PRO A C 1
ATOM 553 O O . PRO A 1 71 ? -8.747 -10.489 3.247 1.00 53.44 71 PRO A O 1
ATOM 556 N N . GLU A 1 72 ? -8.911 -10.053 5.437 1.00 52.19 72 GLU A N 1
ATOM 557 C CA . GLU A 1 72 ? -9.916 -8.984 5.320 1.00 52.19 72 GLU A CA 1
ATOM 558 C C . GLU A 1 72 ? -9.315 -7.612 4.961 1.00 52.19 72 GLU A C 1
ATOM 560 O O . GLU A 1 72 ? -10.039 -6.678 4.631 1.00 52.19 72 GLU A O 1
ATOM 565 N N . PHE A 1 73 ? -7.989 -7.480 4.973 1.00 57.16 73 PHE A N 1
ATOM 566 C CA . PHE A 1 73 ? -7.286 -6.275 4.574 1.00 57.16 73 PHE A CA 1
ATOM 567 C C . PHE A 1 73 ? -6.861 -6.329 3.122 1.00 57.16 73 PHE A C 1
ATOM 569 O O . PHE A 1 73 ? -5.879 -6.964 2.732 1.00 57.16 73 PHE A O 1
ATOM 576 N N . ASN A 1 74 ? -7.567 -5.560 2.314 1.00 56.34 74 ASN A N 1
ATOM 577 C CA . ASN A 1 74 ? -7.180 -5.317 0.943 1.00 56.34 74 ASN A CA 1
ATOM 578 C C . ASN A 1 74 ? -6.127 -4.196 0.897 1.00 56.34 74 ASN A C 1
ATOM 580 O O . ASN A 1 74 ? -6.444 -3.034 0.646 1.00 56.34 74 ASN A O 1
ATOM 584 N N . ILE A 1 75 ? -4.859 -4.517 1.180 1.00 57.75 75 ILE A N 1
ATOM 585 C CA . ILE A 1 75 ? -3.763 -3.587 0.878 1.00 57.75 75 ILE A CA 1
ATOM 586 C C . ILE A 1 75 ? -3.656 -3.508 -0.644 1.00 57.75 75 ILE A C 1
ATOM 588 O O . ILE A 1 75 ? -3.374 -4.512 -1.303 1.00 57.75 75 ILE A O 1
ATOM 592 N N . SER A 1 76 ? -3.891 -2.317 -1.200 1.00 55.66 76 SER A N 1
ATOM 593 C CA . SER A 1 76 ? -3.793 -2.069 -2.638 1.00 55.66 76 SER A CA 1
ATOM 594 C C . SER A 1 76 ? -2.464 -2.579 -3.185 1.00 55.66 76 SER A C 1
ATOM 596 O O . SER A 1 76 ? -1.400 -2.058 -2.868 1.00 55.66 76 SER A O 1
ATOM 598 N N . LYS A 1 77 ? -2.537 -3.600 -4.043 1.00 58.94 77 LYS A N 1
ATOM 599 C CA . LYS A 1 77 ? -1.375 -4.199 -4.721 1.00 58.94 77 LYS A CA 1
ATOM 600 C C . LYS A 1 77 ? -0.832 -3.331 -5.856 1.00 58.94 77 LYS A C 1
ATOM 602 O O . LYS A 1 77 ? 0.232 -3.617 -6.390 1.00 58.94 77 LYS A O 1
ATOM 607 N N . ASN A 1 78 ? -1.560 -2.277 -6.220 1.00 53.62 78 ASN A N 1
ATOM 608 C CA . ASN A 1 78 ? -1.146 -1.303 -7.217 1.00 53.62 78 ASN A CA 1
ATOM 609 C C . ASN A 1 78 ? -0.769 0.008 -6.527 1.00 53.62 78 ASN A C 1
ATOM 611 O O . ASN A 1 78 ? -1.634 0.750 -6.071 1.00 53.62 78 ASN A O 1
ATOM 615 N N . PHE A 1 79 ? 0.535 0.277 -6.486 1.00 54.00 79 PHE A N 1
ATOM 616 C CA . PHE A 1 79 ? 1.118 1.570 -6.107 1.00 54.00 79 PHE A CA 1
ATOM 617 C C . PHE A 1 79 ? 1.596 2.343 -7.354 1.00 54.00 79 PHE A C 1
ATOM 619 O O . PHE A 1 79 ? 2.626 3.023 -7.306 1.00 54.00 79 PHE A O 1
ATOM 626 N N . TYR A 1 80 ? 0.900 2.153 -8.481 1.00 50.38 80 TYR A N 1
ATOM 627 C CA . TYR A 1 80 ? 1.231 2.674 -9.811 1.00 50.38 80 TYR A CA 1
ATOM 628 C C . TYR A 1 80 ? 0.154 3.622 -10.315 1.00 50.38 80 TYR A C 1
ATOM 630 O O . TYR A 1 80 ? -1.037 3.280 -10.138 1.00 50.38 80 TYR A O 1
#

pLDDT: mean 70.55, std 11.58, range [46.38, 88.0]